Protein AF-A0A2E1IIQ2-F1 (afdb_monomer_lite)

pLDDT: mean 72.3, std 15.52, range [37.78, 93.25]

Foldseek 3Di:
DDDPPPDPPPVVVVVVVVVVVVVVVVVVVVVVVVVVVVVVVVPPPQKDKDKAQDDPDVVQVKDFPAWDADPVRDIITIIITGD

Radius of gyration: 28.36 Å; chains: 1; bounding box: 76×38×57 Å

Secondary structure (DSSP, 8-state):
----SSSSSHHHHHHHHHHHHHHHHHHHHHHHHHHHHHHHHTS-TTEEEEEESSPPPGGG--EEEEEEE-TTS-EEEEEEEE-

Structure (mmCIF, N/CA/C/O backbone):
data_AF-A0A2E1IIQ2-F1
#
_entry.id   AF-A0A2E1IIQ2-F1
#
loop_
_atom_site.group_PDB
_atom_site.id
_atom_site.type_symbol
_atom_site.label_atom_id
_atom_site.label_alt_id
_atom_site.label_comp_id
_atom_site.label_asym_id
_atom_site.label_entity_id
_atom_site.label_seq_id
_atom_site.pdbx_PDB_ins_code
_atom_site.Cartn_x
_atom_site.Cartn_y
_atom_site.Cartn_z
_atom_site.occupancy
_atom_site.B_iso_or_equiv
_atom_site.auth_seq_id
_atom_site.auth_comp_id
_atom_site.auth_asym_id
_atom_site.auth_atom_id
_atom_site.pdbx_PDB_model_num
ATOM 1 N N . MET A 1 1 ? -56.665 13.940 39.575 1.00 40.03 1 MET A N 1
ATOM 2 C CA . MET A 1 1 ? -56.309 13.136 38.380 1.00 40.03 1 MET A CA 1
ATOM 3 C C . MET A 1 1 ? -56.648 13.961 37.144 1.00 40.03 1 MET A C 1
ATOM 5 O O . MET A 1 1 ? -57.714 14.541 37.133 1.00 40.03 1 MET A O 1
ATOM 9 N N . ASN A 1 2 ? -55.857 14.087 36.086 1.00 37.78 2 ASN A N 1
ATOM 10 C CA . ASN A 1 2 ? -54.472 13.712 35.831 1.00 37.78 2 ASN A CA 1
ATOM 11 C C . ASN A 1 2 ? -54.088 14.361 34.484 1.00 37.78 2 ASN A C 1
ATOM 13 O O . ASN A 1 2 ? -54.747 14.125 33.478 1.00 37.78 2 ASN A O 1
ATOM 17 N N . ARG A 1 3 ? -53.043 15.195 34.508 1.00 40.50 3 ARG A N 1
ATOM 18 C CA . ARG A 1 3 ? -51.941 15.299 33.533 1.00 40.50 3 ARG A CA 1
ATOM 19 C C . ARG A 1 3 ? -52.257 14.921 32.069 1.00 40.50 3 ARG A C 1
ATOM 21 O O . AR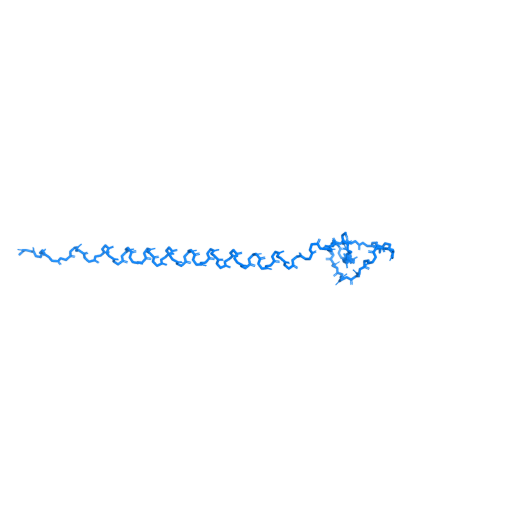G A 1 3 ? -51.968 13.808 31.650 1.00 40.50 3 ARG A O 1
ATOM 28 N N . ARG A 1 4 ? -52.707 15.888 31.259 1.00 46.94 4 ARG A N 1
ATOM 29 C CA . ARG A 1 4 ? -52.590 15.850 29.784 1.00 46.94 4 ARG A CA 1
ATOM 30 C C . ARG A 1 4 ? -51.565 16.872 29.270 1.00 46.94 4 ARG A C 1
ATOM 32 O O . ARG A 1 4 ? -51.948 17.816 28.596 1.00 46.94 4 ARG A O 1
ATOM 39 N N . CYS A 1 5 ? -50.279 16.711 29.591 1.00 42.94 5 CYS A N 1
ATOM 40 C CA . CYS A 1 5 ? -49.237 17.581 29.012 1.00 42.94 5 CYS A CA 1
ATOM 41 C C . CYS A 1 5 ? -47.876 16.918 28.718 1.00 42.94 5 CYS A C 1
ATOM 43 O O . CYS A 1 5 ? -46.969 17.636 28.318 1.00 42.94 5 CYS A O 1
ATOM 45 N N . PHE A 1 6 ? -47.669 15.602 28.888 1.00 42.91 6 PHE A N 1
ATOM 46 C CA . PHE A 1 6 ? -46.291 15.077 28.989 1.00 42.91 6 PHE A CA 1
ATOM 47 C C . PHE A 1 6 ? -45.873 13.921 28.065 1.00 42.91 6 PHE A C 1
ATOM 49 O O . PHE A 1 6 ? -44.870 13.281 28.351 1.00 42.91 6 PHE A O 1
ATOM 56 N N . ASP A 1 7 ? -46.538 13.703 26.925 1.00 44.34 7 ASP A N 1
ATOM 57 C CA . ASP A 1 7 ? -46.171 12.589 26.021 1.00 44.34 7 ASP A CA 1
ATOM 58 C C . ASP A 1 7 ? -45.664 12.999 24.623 1.00 44.34 7 ASP A C 1
ATOM 60 O O . ASP A 1 7 ? -45.283 12.142 23.829 1.00 44.34 7 ASP A O 1
ATOM 64 N N . PHE A 1 8 ? -45.572 14.296 24.299 1.00 43.28 8 PHE A N 1
ATOM 65 C CA . PHE A 1 8 ? -45.114 14.733 22.964 1.00 43.28 8 PHE A CA 1
ATOM 66 C C . PHE A 1 8 ? -43.582 14.902 22.838 1.00 43.28 8 PHE A C 1
ATOM 68 O O . PHE A 1 8 ? -43.030 14.877 21.739 1.00 43.28 8 PHE A O 1
ATOM 75 N N . PHE A 1 9 ? -42.856 15.024 23.955 1.00 43.38 9 PHE A N 1
ATOM 76 C CA . PHE A 1 9 ? -41.420 15.350 23.964 1.00 43.38 9 PHE A CA 1
ATOM 77 C C . PHE A 1 9 ? -40.399 14.200 23.756 1.00 43.38 9 PHE A C 1
ATOM 79 O O . PHE A 1 9 ? -39.283 14.504 23.318 1.00 43.38 9 PHE A O 1
ATOM 86 N N . PRO A 1 10 ? -40.673 12.899 24.012 1.00 47.69 10 PRO A N 1
ATOM 87 C CA . PRO A 1 10 ? -39.630 11.869 23.900 1.00 47.69 10 PRO A CA 1
ATOM 88 C C . PRO A 1 10 ? -39.365 11.400 22.456 1.00 47.69 10 PRO A C 1
ATOM 90 O O . PRO A 1 10 ? -38.298 10.854 22.173 1.00 47.69 10 PRO A O 1
ATOM 93 N N . ARG A 1 11 ? -40.287 11.635 21.510 1.00 45.06 11 ARG A N 1
ATOM 94 C CA . ARG A 1 11 ? -40.151 11.163 20.117 1.00 45.06 11 ARG A CA 1
ATOM 95 C C . ARG A 1 11 ? -39.163 11.995 19.289 1.00 45.06 11 ARG A C 1
ATOM 97 O O . ARG A 1 11 ? -38.465 11.448 18.443 1.00 45.06 11 ARG A O 1
ATOM 104 N N . ILE A 1 12 ? -39.045 13.290 19.586 1.00 51.31 12 ILE A N 1
ATOM 105 C CA . ILE A 1 12 ? -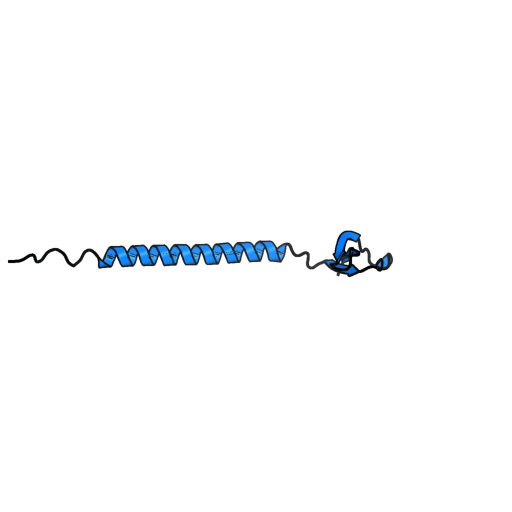38.188 14.242 18.855 1.00 51.31 12 ILE A CA 1
ATOM 106 C C . ILE A 1 12 ? -36.703 14.031 19.197 1.00 51.31 12 ILE A C 1
ATOM 108 O O . ILE A 1 12 ? -35.850 14.055 18.312 1.00 51.31 12 ILE A O 1
ATOM 112 N N . LYS A 1 13 ? -36.384 13.740 20.467 1.00 50.84 13 LYS A N 1
ATOM 113 C CA . LYS A 1 13 ? -35.003 13.466 20.908 1.00 50.84 13 LYS A CA 1
ATOM 114 C C . LYS A 1 13 ? -34.441 12.191 20.281 1.00 50.84 13 LYS A C 1
ATOM 116 O O . LYS A 1 13 ? -33.306 12.196 19.823 1.00 50.84 13 LYS A O 1
ATOM 121 N N . ASN A 1 14 ? -35.246 11.131 20.203 1.00 54.09 14 ASN A N 1
ATOM 122 C CA . ASN A 1 14 ? -34.845 9.870 19.576 1.00 54.09 14 ASN A CA 1
ATOM 123 C C . ASN A 1 14 ? -34.671 9.996 18.056 1.00 54.09 14 ASN A C 1
ATOM 125 O O . ASN A 1 14 ? -33.774 9.370 17.501 1.00 54.09 14 ASN A O 1
ATOM 129 N N . LEU A 1 15 ? -35.467 10.842 17.394 1.00 53.16 15 LEU A N 1
ATOM 130 C CA . LEU A 1 15 ? -35.317 11.128 15.966 1.00 53.16 15 LEU A CA 1
ATOM 131 C C . LEU A 1 15 ? -34.040 11.933 15.676 1.00 53.16 15 LEU A C 1
ATOM 133 O O . LEU A 1 15 ? -33.311 11.611 14.746 1.00 53.16 15 LEU A O 1
ATOM 137 N N . CYS A 1 16 ? -33.730 12.925 16.516 1.00 56.59 16 CYS A N 1
ATOM 138 C CA . CYS A 1 16 ? -32.522 13.743 16.401 1.00 56.59 16 CYS A CA 1
ATOM 139 C C . CYS A 1 16 ? -31.248 12.929 16.704 1.00 56.59 16 CYS A C 1
ATOM 141 O O . CYS A 1 16 ? -30.256 13.026 15.986 1.00 56.59 16 CYS A O 1
ATOM 143 N N . LEU A 1 17 ? -31.292 12.046 17.708 1.00 59.78 17 LEU A N 1
ATOM 144 C CA . LEU A 1 17 ? -30.182 11.150 18.050 1.00 59.78 17 LEU A CA 1
ATOM 145 C C . LEU A 1 17 ? -29.983 10.050 16.992 1.00 59.78 17 LEU A C 1
ATOM 147 O O . LEU A 1 17 ? -28.849 9.684 16.693 1.00 59.78 17 LEU A O 1
ATOM 151 N N . ALA A 1 18 ? -31.068 9.554 16.384 1.00 61.97 18 ALA A N 1
ATOM 152 C CA . ALA A 1 18 ? -31.009 8.648 15.238 1.00 61.97 18 ALA A CA 1
ATOM 153 C C . ALA A 1 18 ? -30.459 9.350 13.986 1.00 61.97 18 ALA A C 1
ATOM 155 O O . ALA A 1 18 ? -29.594 8.790 13.321 1.00 61.97 18 ALA A O 1
ATOM 156 N N . GLN A 1 19 ? -30.876 10.588 13.702 1.00 68.62 19 GLN A N 1
ATOM 157 C CA . GLN A 1 19 ? -30.305 11.385 12.614 1.00 68.62 19 GLN A CA 1
ATOM 158 C C . GLN A 1 19 ? -28.818 11.664 12.827 1.00 68.62 19 GLN A C 1
ATOM 160 O O . GLN A 1 19 ? -28.038 11.454 11.906 1.00 68.62 19 GLN A O 1
ATOM 165 N N . MET A 1 20 ? -28.393 12.060 14.030 1.00 74.50 20 MET A N 1
ATOM 166 C CA . MET A 1 20 ? -26.967 12.247 14.319 1.00 74.50 20 MET A CA 1
ATOM 167 C C . MET A 1 20 ? -26.178 10.951 14.139 1.00 74.50 20 MET A C 1
ATOM 169 O O . MET A 1 20 ? -25.094 10.976 13.567 1.00 74.50 20 MET A O 1
ATOM 173 N N . ARG A 1 21 ? -26.724 9.803 14.556 1.00 77.62 21 ARG A N 1
ATOM 174 C CA . ARG A 1 21 ? -26.087 8.496 14.331 1.00 77.62 21 ARG A CA 1
ATOM 175 C C . ARG A 1 21 ? -25.951 8.167 12.846 1.00 77.62 21 ARG A C 1
ATOM 177 O O . ARG A 1 21 ? -24.887 7.717 12.431 1.00 77.62 21 ARG A O 1
ATOM 184 N N . LEU A 1 22 ? -26.986 8.433 12.051 1.00 82.06 22 LEU A N 1
ATOM 185 C CA . LEU A 1 22 ? -26.945 8.240 10.601 1.00 82.06 22 LEU A CA 1
ATOM 186 C C . LEU A 1 22 ? -25.910 9.161 9.946 1.00 82.06 22 LEU A C 1
ATOM 188 O O . LEU A 1 22 ? -25.100 8.687 9.154 1.00 82.06 22 LEU A O 1
ATOM 192 N N . LEU A 1 23 ? -25.863 10.437 10.337 1.00 83.94 23 LEU A N 1
ATOM 193 C CA . LEU A 1 23 ? -24.873 11.397 9.839 1.00 83.94 23 LEU A CA 1
ATOM 194 C C . LEU A 1 23 ? -23.443 10.976 10.186 1.00 83.94 23 LEU A C 1
ATOM 196 O O . LEU A 1 23 ? -22.583 10.975 9.311 1.00 83.94 23 LEU A O 1
ATOM 200 N N . ILE A 1 24 ? -23.195 10.558 11.429 1.00 85.56 24 ILE A N 1
ATOM 201 C CA . ILE A 1 24 ? -21.878 10.067 11.852 1.00 85.56 24 ILE A CA 1
ATOM 202 C C . ILE A 1 24 ? -21.494 8.823 11.046 1.00 85.56 24 ILE A C 1
ATOM 204 O O . ILE A 1 24 ? -20.374 8.749 10.552 1.00 85.56 24 ILE A O 1
ATOM 208 N N . SER A 1 25 ? -22.414 7.870 10.861 1.00 85.25 25 SER A N 1
ATOM 209 C CA . SER A 1 25 ? -22.134 6.656 10.082 1.00 85.25 25 SER A CA 1
ATOM 210 C C . SER A 1 25 ? -21.831 6.955 8.610 1.00 85.25 25 SER A C 1
ATOM 212 O O . SER A 1 25 ? -20.891 6.392 8.052 1.00 85.25 25 SER A O 1
ATOM 214 N N . ALA A 1 26 ? -22.564 7.892 8.002 1.00 87.69 26 ALA A N 1
ATOM 215 C CA . ALA A 1 26 ? -22.344 8.317 6.626 1.00 87.69 26 ALA A CA 1
ATOM 216 C C . ALA A 1 26 ? -20.991 9.026 6.474 1.00 87.69 26 ALA A C 1
ATOM 218 O O . ALA A 1 26 ? -20.225 8.696 5.573 1.00 87.69 26 ALA A O 1
ATOM 219 N N . LEU A 1 27 ? -20.655 9.938 7.392 1.00 91.31 27 LEU A N 1
ATOM 220 C CA . LEU A 1 27 ? -19.355 10.611 7.412 1.00 91.31 27 LEU A CA 1
ATOM 221 C C . LEU A 1 27 ? -18.206 9.616 7.592 1.00 91.31 27 LEU A C 1
ATOM 223 O O . LEU A 1 27 ? -17.204 9.713 6.888 1.00 91.31 27 LEU A O 1
ATOM 227 N N . LEU A 1 28 ? -18.358 8.632 8.481 1.00 90.25 28 LEU A N 1
ATOM 228 C CA . LEU A 1 28 ? -17.341 7.606 8.713 1.00 90.25 28 LEU A CA 1
ATOM 229 C C . LEU A 1 28 ? -17.159 6.697 7.485 1.00 90.25 28 LEU A C 1
ATOM 231 O O . LEU A 1 28 ? -16.032 6.351 7.129 1.00 90.25 28 LEU A O 1
ATOM 235 N N . SER A 1 29 ? -18.248 6.351 6.794 1.00 93.25 29 SER A N 1
ATOM 236 C CA . SER A 1 29 ? -18.200 5.586 5.543 1.00 93.25 29 SER A CA 1
ATOM 237 C C . SER A 1 29 ? -17.505 6.363 4.420 1.00 93.25 29 SER A C 1
ATOM 239 O O . SER A 1 29 ? -16.652 5.807 3.734 1.00 93.25 29 SER A O 1
ATOM 241 N N . ILE A 1 30 ? -17.796 7.657 4.265 1.00 92.31 30 ILE A N 1
ATOM 242 C CA . ILE A 1 30 ? -17.126 8.505 3.268 1.00 92.31 30 ILE A CA 1
ATOM 243 C C . ILE A 1 30 ? -15.640 8.672 3.614 1.00 92.31 30 ILE A C 1
ATOM 245 O O . ILE A 1 30 ? -14.789 8.558 2.734 1.00 92.31 30 ILE A O 1
ATOM 249 N N . ALA A 1 31 ? -15.312 8.894 4.889 1.00 92.44 31 ALA A N 1
ATOM 250 C CA . ALA A 1 31 ? -13.933 9.057 5.342 1.00 92.44 31 ALA A CA 1
ATOM 251 C C . ALA A 1 31 ? -13.093 7.791 5.105 1.00 92.44 31 ALA A C 1
ATOM 253 O O . ALA A 1 31 ? -11.975 7.876 4.600 1.00 92.44 31 ALA A O 1
ATOM 254 N N . THR A 1 32 ? -13.641 6.615 5.422 1.00 91.12 32 THR A N 1
ATOM 255 C CA . THR A 1 32 ? -12.970 5.330 5.158 1.00 91.12 32 THR A CA 1
ATOM 256 C C . THR A 1 32 ? -12.800 5.077 3.664 1.00 91.12 32 THR A C 1
ATOM 258 O O . THR A 1 32 ? -11.723 4.661 3.244 1.00 91.12 32 THR A O 1
ATOM 261 N N . PHE A 1 33 ? -13.805 5.395 2.844 1.00 88.62 33 PHE A N 1
ATOM 262 C CA . PHE A 1 33 ? -13.707 5.267 1.391 1.00 88.62 33 PHE A CA 1
ATOM 263 C C . PHE A 1 33 ? -12.629 6.184 0.796 1.00 88.62 33 PHE A C 1
ATOM 265 O O . PHE A 1 33 ? -11.801 5.733 0.006 1.00 88.62 33 PHE A O 1
ATOM 272 N N . ALA A 1 34 ? -12.584 7.449 1.223 1.00 89.00 34 ALA A N 1
ATOM 273 C CA . ALA A 1 34 ? -11.554 8.396 0.805 1.00 89.00 34 ALA A CA 1
ATOM 274 C C . ALA A 1 34 ? -10.148 7.921 1.203 1.00 89.00 34 ALA A C 1
ATOM 276 O O . ALA A 1 34 ? -9.221 7.994 0.400 1.00 89.00 34 ALA A O 1
ATOM 277 N N . LEU A 1 35 ? -9.997 7.381 2.414 1.00 86.50 35 LEU A N 1
ATOM 278 C CA . LEU A 1 35 ? -8.724 6.856 2.904 1.00 86.50 35 LEU A CA 1
ATOM 279 C C . LEU A 1 35 ? -8.252 5.644 2.089 1.00 86.50 35 LEU A C 1
ATOM 281 O O . LEU A 1 35 ? -7.097 5.604 1.672 1.00 86.50 35 LEU A O 1
ATOM 285 N N . VAL A 1 36 ? -9.142 4.690 1.802 1.00 85.50 36 VAL A N 1
ATOM 286 C CA . VAL A 1 36 ? -8.823 3.533 0.948 1.00 85.50 36 VAL A CA 1
ATOM 287 C C . VAL A 1 36 ? -8.452 3.979 -0.461 1.00 85.50 36 VAL A C 1
ATOM 289 O O . VAL A 1 36 ? -7.489 3.466 -1.025 1.00 85.50 36 VAL A O 1
ATOM 292 N N . TRP A 1 37 ? -9.174 4.950 -1.021 1.00 83.06 37 TRP A N 1
ATOM 293 C CA . TRP A 1 37 ? -8.879 5.465 -2.353 1.00 83.06 37 TRP A CA 1
ATOM 294 C C . TRP A 1 37 ? -7.494 6.114 -2.419 1.00 83.06 37 TRP A C 1
ATOM 296 O O . TRP A 1 37 ? -6.717 5.785 -3.312 1.00 83.06 37 TRP A O 1
ATOM 306 N N . VAL A 1 38 ? -7.142 6.948 -1.433 1.00 80.88 38 VAL A N 1
ATOM 307 C CA . VAL A 1 38 ? -5.805 7.554 -1.327 1.00 80.88 38 VAL A CA 1
ATOM 308 C C . VAL A 1 38 ? -4.720 6.484 -1.199 1.00 80.88 38 VAL A C 1
ATOM 310 O O . VAL A 1 38 ? -3.701 6.567 -1.875 1.00 80.88 38 VAL A O 1
ATOM 313 N N . ILE A 1 39 ? -4.912 5.457 -0.373 1.00 78.50 39 ILE A N 1
ATOM 314 C CA . ILE A 1 39 ? -3.912 4.386 -0.230 1.00 78.50 39 ILE A CA 1
ATOM 315 C C . ILE A 1 39 ? -3.788 3.575 -1.530 1.00 78.50 39 ILE A C 1
ATOM 317 O O . ILE A 1 39 ? -2.677 3.257 -1.945 1.00 78.50 39 ILE A O 1
ATOM 321 N N . GLY A 1 40 ? -4.906 3.286 -2.199 1.00 64.44 40 GLY A N 1
ATOM 322 C CA . GLY A 1 40 ? -4.941 2.504 -3.434 1.00 64.44 40 GLY A CA 1
ATOM 323 C C . GLY A 1 40 ? -4.250 3.180 -4.620 1.00 64.44 40 GLY A C 1
ATOM 324 O O . GLY A 1 40 ? -3.562 2.500 -5.373 1.00 64.44 40 GLY A O 1
ATOM 325 N N . VAL A 1 41 ? -4.367 4.507 -4.769 1.00 60.72 41 VAL A N 1
ATOM 326 C CA . VAL A 1 41 ? -3.672 5.246 -5.847 1.00 60.72 41 VAL A CA 1
ATOM 327 C C . VAL A 1 41 ? -2.164 5.390 -5.617 1.00 60.72 41 VAL A C 1
ATOM 329 O O . VAL A 1 41 ? -1.434 5.651 -6.565 1.00 60.72 41 VAL A O 1
ATOM 332 N N . ASN A 1 42 ? -1.687 5.207 -4.381 1.00 56.81 42 ASN A N 1
ATOM 333 C CA . ASN A 1 42 ? -0.254 5.167 -4.073 1.00 56.81 42 ASN A CA 1
ATOM 334 C C . ASN A 1 42 ? 0.371 3.782 -4.322 1.00 56.81 42 ASN A C 1
ATOM 336 O O . ASN A 1 42 ? 1.581 3.621 -4.171 1.00 56.81 42 ASN A O 1
ATOM 340 N N . GLY A 1 43 ? -0.432 2.777 -4.691 1.00 56.84 43 GLY A N 1
ATOM 341 C CA . GLY A 1 43 ? 0.084 1.537 -5.252 1.00 56.84 43 GLY A CA 1
ATOM 342 C C . GLY A 1 43 ? 0.616 1.830 -6.646 1.00 56.84 43 GLY A C 1
ATOM 343 O O . GLY A 1 43 ? -0.168 2.001 -7.575 1.00 56.84 43 GLY A O 1
ATOM 344 N N . ASP A 1 44 ? 1.935 1.946 -6.769 1.00 58.00 44 ASP A N 1
ATOM 345 C CA . ASP A 1 44 ? 2.622 2.251 -8.018 1.00 58.00 44 ASP A CA 1
ATOM 346 C C . ASP A 1 44 ? 2.331 1.162 -9.064 1.00 58.00 44 ASP A C 1
ATOM 348 O O . ASP A 1 44 ? 2.992 0.130 -9.129 1.00 58.00 44 ASP A O 1
ATOM 352 N N . GLY A 1 45 ? 1.287 1.372 -9.871 1.00 58.03 45 GLY A N 1
ATOM 353 C CA . GLY A 1 45 ? 0.854 0.448 -10.923 1.00 58.03 45 GLY A CA 1
ATOM 354 C C . GLY A 1 45 ? 1.869 0.295 -12.059 1.00 58.03 45 GLY A C 1
ATOM 355 O O . GLY A 1 45 ? 1.628 -0.470 -12.988 1.00 58.03 45 GLY A O 1
ATOM 356 N N . SER A 1 46 ? 2.987 1.022 -11.989 1.00 63.81 46 SER A N 1
ATOM 357 C CA . SER A 1 46 ? 4.117 0.908 -12.901 1.00 63.81 46 SER A CA 1
ATOM 358 C C . SER A 1 46 ? 5.171 -0.089 -12.424 1.00 63.81 46 SER A C 1
ATOM 360 O O . SER A 1 46 ? 6.103 -0.332 -13.185 1.00 63.81 46 SER A O 1
ATOM 362 N N . TYR A 1 47 ? 5.079 -0.638 -11.206 1.00 68.50 47 TYR A N 1
ATOM 363 C CA . TYR A 1 47 ? 6.090 -1.551 -10.675 1.00 68.50 47 TYR A CA 1
ATOM 364 C C . TYR A 1 47 ? 5.478 -2.829 -10.103 1.00 68.50 47 TYR A C 1
ATOM 366 O O . TYR A 1 47 ? 4.487 -2.825 -9.377 1.00 68.50 47 TYR A O 1
ATOM 374 N N . THR A 1 48 ? 6.108 -3.953 -10.423 1.00 73.50 48 THR A N 1
ATOM 375 C CA . THR A 1 48 ? 5.783 -5.276 -9.903 1.00 73.50 48 THR A CA 1
ATOM 376 C C . THR A 1 48 ? 6.795 -5.669 -8.831 1.00 73.50 48 THR A C 1
ATOM 378 O O . THR A 1 48 ? 8.010 -5.557 -9.014 1.00 73.50 48 THR A O 1
A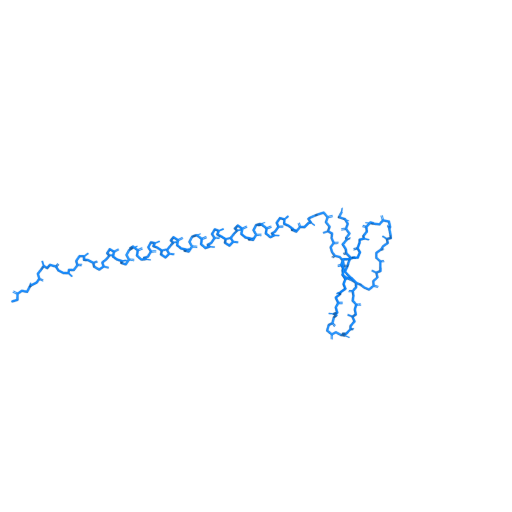TOM 381 N N . THR A 1 49 ? 6.287 -6.117 -7.682 1.00 77.25 49 THR A N 1
ATOM 382 C CA . THR A 1 49 ? 7.121 -6.567 -6.564 1.00 77.25 49 THR A CA 1
ATOM 383 C C . THR A 1 49 ? 7.372 -8.064 -6.677 1.00 77.25 49 THR A C 1
ATOM 385 O O . THR A 1 49 ? 6.445 -8.871 -6.588 1.00 77.25 49 THR A O 1
ATOM 388 N N . HIS A 1 50 ? 8.636 -8.448 -6.814 1.00 76.81 50 HIS A N 1
ATOM 389 C CA . HIS A 1 50 ? 9.083 -9.833 -6.835 1.00 76.81 50 HIS A CA 1
ATOM 390 C C . HIS A 1 50 ? 9.850 -10.155 -5.555 1.00 76.81 50 HIS A C 1
ATOM 392 O O . HIS A 1 50 ? 10.838 -9.502 -5.223 1.00 76.81 50 HIS A O 1
ATOM 398 N N . ILE A 1 51 ? 9.412 -11.194 -4.844 1.00 81.44 51 ILE A N 1
ATOM 399 C CA . ILE A 1 51 ? 10.074 -11.684 -3.633 1.00 81.44 51 ILE A CA 1
ATOM 400 C C . ILE A 1 51 ? 10.724 -13.023 -3.958 1.00 81.44 51 ILE A C 1
ATOM 402 O O . ILE A 1 51 ? 10.053 -13.955 -4.406 1.00 81.44 51 ILE A O 1
ATOM 406 N N . GLY A 1 52 ? 12.030 -13.140 -3.736 1.00 79.62 52 GLY A N 1
ATOM 407 C CA . GLY A 1 52 ? 12.738 -14.382 -4.017 1.00 79.62 52 GLY A CA 1
ATOM 408 C C . GLY A 1 52 ? 14.216 -14.348 -3.659 1.00 79.62 52 GLY A C 1
ATOM 409 O O . GLY A 1 52 ? 14.778 -13.329 -3.276 1.00 79.62 52 GLY A O 1
ATOM 410 N N . SER A 1 53 ? 14.869 -15.502 -3.792 1.00 71.81 53 SER A N 1
ATOM 411 C CA . SER A 1 53 ? 16.312 -15.634 -3.557 1.00 71.81 53 SER A CA 1
ATOM 412 C C . SER A 1 53 ? 17.157 -15.397 -4.813 1.00 71.81 53 SER A C 1
ATOM 414 O O . SER A 1 53 ? 18.381 -15.436 -4.738 1.00 71.81 53 SER A O 1
ATOM 416 N N . ARG A 1 54 ? 16.527 -15.237 -5.985 1.00 73.25 54 ARG A N 1
ATOM 417 C CA . ARG A 1 54 ? 17.218 -15.026 -7.264 1.00 73.25 54 ARG A CA 1
ATOM 418 C C . ARG A 1 54 ? 17.204 -13.545 -7.616 1.00 73.25 54 ARG A C 1
ATOM 420 O O . ARG A 1 54 ? 16.153 -12.917 -7.567 1.00 73.25 54 ARG A O 1
ATOM 427 N N . VAL A 1 55 ? 18.368 -13.029 -7.999 1.00 74.88 55 VAL A N 1
ATOM 428 C CA . VAL A 1 55 ? 18.511 -11.665 -8.516 1.00 74.88 55 VAL A CA 1
ATOM 429 C C . VAL A 1 55 ? 17.865 -11.612 -9.909 1.00 74.88 55 VAL A C 1
ATOM 431 O O . VAL A 1 55 ? 18.218 -12.445 -10.752 1.00 74.88 55 VAL A O 1
ATOM 434 N N . PRO A 1 56 ? 16.913 -10.697 -10.167 1.00 71.38 56 PRO A N 1
ATOM 435 C CA . PRO A 1 56 ? 16.338 -10.525 -11.497 1.00 71.38 56 PRO A CA 1
ATOM 436 C C . PRO A 1 56 ? 17.414 -10.069 -12.501 1.00 71.38 56 PRO A C 1
ATOM 438 O O . PRO A 1 56 ? 18.392 -9.427 -12.112 1.00 71.38 56 PRO A O 1
ATOM 441 N N . PRO A 1 57 ? 17.279 -10.409 -13.796 1.00 75.62 57 PRO A N 1
ATOM 442 C CA . PRO A 1 57 ? 18.275 -10.050 -14.801 1.00 75.62 57 PRO A CA 1
ATOM 443 C C . PRO A 1 57 ? 18.411 -8.524 -14.923 1.00 75.62 57 PRO A C 1
ATOM 445 O O . PRO A 1 57 ? 17.419 -7.798 -14.971 1.00 75.62 57 PRO A O 1
ATOM 448 N N . SER A 1 58 ? 19.652 -8.037 -15.021 1.00 71.25 58 SER A N 1
ATOM 449 C CA . SER A 1 58 ? 19.995 -6.603 -15.011 1.00 71.25 58 SER A CA 1
ATOM 450 C C . SER A 1 58 ? 19.387 -5.790 -16.162 1.00 71.25 58 SER A C 1
ATOM 452 O O . SER 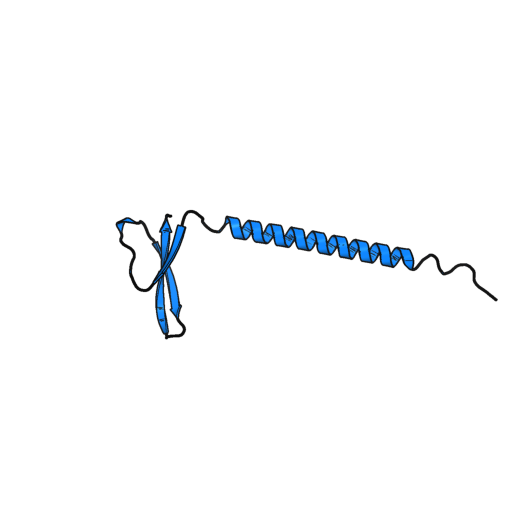A 1 58 ? 19.302 -4.570 -16.066 1.00 71.25 58 SER A O 1
ATOM 454 N N . GLY A 1 59 ? 18.927 -6.450 -17.230 1.00 68.88 59 GLY A N 1
ATOM 455 C CA . GLY A 1 59 ? 18.257 -5.815 -18.369 1.00 68.88 59 GLY A CA 1
ATOM 456 C C . GLY A 1 59 ? 16.814 -5.365 -18.110 1.00 68.88 59 GLY A C 1
ATOM 457 O O . GLY A 1 59 ? 16.252 -4.685 -18.960 1.00 68.88 59 GLY A O 1
ATOM 458 N N . LEU A 1 60 ? 16.217 -5.724 -16.966 1.00 70.94 60 LEU A N 1
ATOM 459 C CA . LEU A 1 60 ? 14.833 -5.367 -16.611 1.00 70.94 60 LEU A CA 1
ATOM 460 C C . LEU A 1 60 ? 14.724 -4.113 -15.726 1.00 70.94 60 LEU A C 1
ATOM 462 O O . LEU A 1 60 ? 13.625 -3.743 -15.334 1.00 70.94 60 LEU A O 1
ATOM 466 N N . GLY A 1 61 ? 15.841 -3.464 -15.376 1.00 75.75 61 GLY A N 1
ATOM 467 C CA . GLY A 1 61 ? 15.818 -2.232 -14.572 1.00 75.75 61 GLY A CA 1
ATOM 468 C C . GLY A 1 61 ? 15.292 -2.406 -13.141 1.00 75.75 61 GLY A C 1
ATOM 469 O O . GLY A 1 61 ? 14.900 -1.431 -12.508 1.00 75.75 61 GLY A O 1
ATOM 470 N N . CYS A 1 62 ? 15.268 -3.637 -12.625 1.00 80.50 62 CYS A N 1
ATOM 471 C CA . CYS A 1 62 ? 14.778 -3.937 -11.286 1.00 80.50 62 CYS A CA 1
ATOM 472 C C . CYS A 1 62 ? 15.704 -3.383 -10.197 1.00 80.50 62 CYS A C 1
ATOM 474 O O . CYS A 1 62 ? 16.919 -3.602 -10.233 1.00 80.50 62 CYS A O 1
ATOM 476 N N . ILE A 1 63 ? 15.118 -2.754 -9.180 1.00 83.44 63 ILE A N 1
ATOM 477 C CA . ILE A 1 63 ? 15.827 -2.266 -7.993 1.00 83.44 63 ILE A CA 1
ATOM 478 C C . ILE A 1 63 ? 15.518 -3.152 -6.788 1.00 83.44 63 ILE A C 1
ATOM 480 O O . ILE A 1 63 ? 14.388 -3.598 -6.605 1.00 83.44 63 ILE A O 1
ATOM 484 N N . GLN A 1 64 ? 16.516 -3.419 -5.947 1.00 83.56 64 GLN A N 1
ATOM 485 C CA . GLN A 1 64 ? 16.269 -4.083 -4.669 1.00 83.56 64 GLN A CA 1
ATOM 486 C C . GLN A 1 64 ? 15.695 -3.066 -3.681 1.00 83.56 64 GLN A C 1
ATOM 488 O O . GLN A 1 64 ? 16.341 -2.068 -3.371 1.00 83.56 64 GLN A O 1
ATOM 493 N N . THR A 1 65 ? 14.489 -3.322 -3.186 1.00 84.88 65 THR A N 1
ATOM 494 C CA . THR A 1 65 ? 13.768 -2.424 -2.271 1.00 84.88 65 THR A CA 1
ATOM 495 C C . THR A 1 65 ? 13.830 -2.914 -0.824 1.00 84.88 65 THR A C 1
ATOM 497 O O . THR A 1 65 ? 13.614 -2.131 0.097 1.00 84.88 65 THR A O 1
ATOM 500 N N . GLY A 1 66 ? 14.171 -4.186 -0.593 1.00 84.94 66 GLY A N 1
ATOM 501 C CA . GLY A 1 66 ? 14.342 -4.700 0.763 1.00 84.94 66 GLY A CA 1
ATOM 502 C C . GLY A 1 6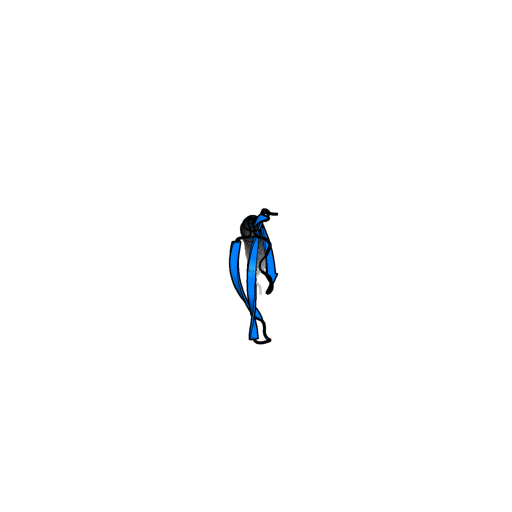6 ? 14.711 -6.177 0.850 1.00 84.94 66 GLY A C 1
ATOM 503 O O . GLY A 1 66 ? 15.100 -6.810 -0.135 1.00 84.94 66 GLY A O 1
ATOM 504 N N . GLU A 1 67 ? 14.569 -6.716 2.057 1.00 87.50 67 GLU A N 1
ATOM 505 C CA . GLU A 1 67 ? 14.795 -8.118 2.404 1.00 87.50 67 GLU A CA 1
ATOM 506 C C . GLU A 1 67 ? 13.730 -8.548 3.425 1.00 87.50 67 GLU A C 1
ATOM 508 O O . GLU A 1 67 ? 13.448 -7.819 4.378 1.00 87.50 67 GLU A O 1
ATOM 513 N N . VAL A 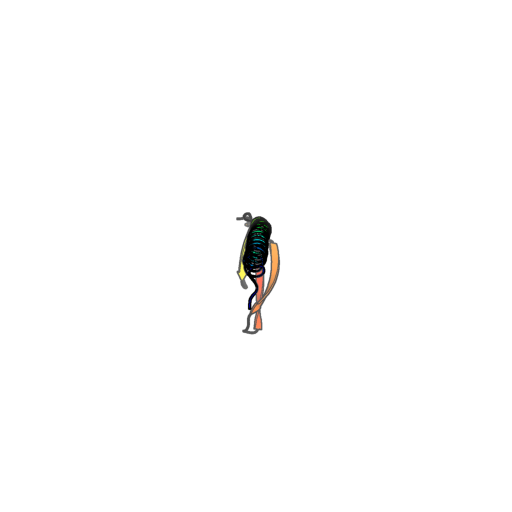1 68 ? 13.119 -9.715 3.225 1.00 85.31 68 VAL A N 1
ATOM 514 C CA . VAL A 1 68 ? 12.128 -10.303 4.133 1.00 85.31 68 VAL A CA 1
ATOM 515 C C . VAL A 1 68 ? 12.651 -11.628 4.676 1.00 85.31 68 VAL A C 1
ATOM 517 O O . VAL A 1 68 ? 13.197 -12.446 3.935 1.00 85.31 68 VAL A O 1
ATOM 520 N N . LYS A 1 69 ? 12.489 -11.853 5.981 1.00 85.94 69 LYS A N 1
ATOM 521 C CA . LYS A 1 69 ? 12.784 -13.145 6.606 1.00 85.94 69 LYS A CA 1
ATOM 522 C C . LYS A 1 69 ? 11.520 -13.989 6.638 1.00 85.94 69 LYS A C 1
ATOM 524 O O . LYS A 1 69 ? 10.483 -13.537 7.107 1.00 85.94 69 LYS A O 1
ATOM 529 N N . THR A 1 70 ? 11.630 -15.205 6.129 1.00 80.94 70 THR A N 1
ATOM 530 C CA . THR A 1 70 ? 10.586 -16.229 6.226 1.00 80.94 70 THR A CA 1
ATOM 531 C C . THR A 1 70 ? 10.601 -16.882 7.607 1.00 80.94 70 THR A C 1
ATOM 533 O O . THR A 1 70 ? 11.629 -16.859 8.291 1.00 80.94 70 THR A O 1
ATOM 536 N N . ASP A 1 71 ? 9.492 -17.509 8.002 1.00 83.50 71 ASP A N 1
ATOM 537 C CA . ASP A 1 71 ? 9.376 -18.271 9.257 1.00 83.50 71 ASP A CA 1
ATOM 538 C C . ASP A 1 71 ? 10.386 -19.429 9.356 1.00 83.50 71 ASP A C 1
ATOM 540 O O . ASP A 1 71 ? 10.769 -19.848 10.445 1.00 83.50 71 ASP A O 1
ATOM 544 N N . GLU A 1 72 ? 10.890 -19.896 8.212 1.00 83.81 72 GLU A N 1
ATOM 545 C CA . GLU A 1 72 ? 11.955 -20.899 8.096 1.00 83.81 72 GLU A CA 1
ATOM 546 C C . GLU A 1 72 ? 13.363 -20.318 8.355 1.00 83.81 72 GLU A C 1
ATOM 548 O O . GLU A 1 72 ? 14.370 -21.010 8.210 1.00 83.81 72 GLU A O 1
ATOM 553 N N . GLY A 1 73 ? 13.466 -19.030 8.701 1.00 83.44 73 GLY A N 1
ATOM 554 C CA . GLY A 1 73 ? 14.728 -18.329 8.950 1.00 83.44 73 GLY A CA 1
ATOM 555 C C . GLY A 1 73 ? 15.489 -17.925 7.683 1.00 83.44 73 GLY A C 1
ATOM 556 O O . GLY A 1 73 ? 16.582 -17.362 7.776 1.00 83.44 73 GLY A O 1
ATOM 557 N N . LYS A 1 74 ? 14.928 -18.175 6.494 1.00 81.56 74 LYS A N 1
ATOM 558 C CA . LYS A 1 74 ? 15.541 -17.824 5.209 1.00 81.56 74 LYS A CA 1
ATOM 559 C C . LYS A 1 74 ? 15.258 -16.368 4.855 1.00 81.56 74 LYS A C 1
ATOM 561 O O . LYS A 1 74 ? 14.100 -15.946 4.876 1.00 81.56 74 LYS A O 1
ATOM 566 N N . SER A 1 75 ? 16.299 -15.628 4.485 1.00 83.94 75 SER A N 1
ATOM 567 C CA . SER A 1 75 ? 16.172 -14.295 3.904 1.00 83.94 75 SER A CA 1
ATOM 568 C C . SER A 1 75 ? 15.862 -14.356 2.409 1.00 83.94 75 SER A C 1
ATOM 570 O O . SER A 1 75 ? 16.464 -15.120 1.649 1.00 83.94 75 SER A O 1
ATOM 572 N N . LEU A 1 76 ? 14.895 -13.550 1.986 1.00 83.94 76 LEU A N 1
ATOM 573 C CA . LEU A 1 76 ? 14.500 -13.359 0.597 1.00 83.94 76 LEU A CA 1
ATOM 574 C C . LEU A 1 76 ? 14.627 -11.880 0.255 1.00 83.94 76 LEU A C 1
ATOM 576 O O . LEU A 1 76 ? 14.199 -11.025 1.024 1.00 83.94 76 LEU A O 1
ATOM 580 N N . ASN A 1 77 ? 15.164 -11.578 -0.918 1.00 85.31 77 ASN A N 1
ATOM 581 C CA . ASN A 1 77 ? 15.275 -10.207 -1.385 1.00 85.31 77 ASN A CA 1
ATOM 582 C C . ASN A 1 77 ? 13.957 -9.779 -2.036 1.00 85.31 77 ASN A C 1
ATOM 584 O O . ASN A 1 77 ? 13.296 -10.567 -2.720 1.00 85.31 77 ASN A O 1
ATOM 588 N N . VAL A 1 78 ? 13.589 -8.521 -1.815 1.00 84.94 78 VAL A N 1
ATOM 589 C CA . VAL A 1 78 ? 12.425 -7.876 -2.420 1.00 84.94 78 VAL A CA 1
ATOM 590 C C . VAL A 1 78 ? 12.925 -6.959 -3.525 1.00 84.94 78 VAL A C 1
ATOM 592 O O . VAL A 1 78 ? 13.683 -6.022 -3.260 1.00 84.94 78 VAL A O 1
ATOM 595 N N . TYR A 1 79 ? 12.508 -7.235 -4.754 1.00 84.81 79 TYR A N 1
ATOM 596 C CA . TYR A 1 79 ? 12.834 -6.441 -5.931 1.00 84.81 79 TYR A CA 1
ATOM 597 C C . TYR A 1 79 ? 11.580 -5.762 -6.470 1.00 84.81 79 TYR A C 1
ATOM 599 O O . TYR A 1 79 ? 10.547 -6.414 -6.611 1.00 84.81 79 TYR A O 1
ATOM 607 N N . SER A 1 80 ? 11.693 -4.485 -6.816 1.00 82.50 80 SER A N 1
ATOM 608 C CA . SER A 1 80 ? 10.681 -3.747 -7.570 1.00 82.50 80 SER A CA 1
ATOM 609 C C . SER A 1 80 ? 11.167 -3.574 -9.003 1.00 82.50 80 SER A C 1
ATOM 611 O O . SER A 1 80 ? 12.222 -2.981 -9.241 1.00 82.50 80 SER A O 1
ATOM 613 N N . CYS A 1 81 ? 10.413 -4.116 -9.952 1.00 81.00 81 CYS A N 1
ATOM 614 C CA . CYS A 1 81 ? 10.702 -4.045 -11.381 1.00 81.00 81 CYS A CA 1
ATOM 615 C C . CYS A 1 81 ? 9.641 -3.191 -12.077 1.00 81.00 81 CYS A C 1
ATOM 617 O O . CYS A 1 81 ? 8.471 -3.349 -11.738 1.00 81.00 81 CYS A O 1
ATOM 619 N N . PRO A 1 82 ? 9.996 -2.325 -13.039 1.00 78.88 82 PRO A N 1
ATOM 620 C CA . PRO A 1 82 ? 8.995 -1.676 -13.877 1.00 78.88 82 PRO A CA 1
ATOM 621 C C . PRO A 1 82 ? 8.169 -2.737 -14.633 1.00 78.88 82 PRO A C 1
ATOM 623 O O . PRO A 1 82 ? 8.719 -3.756 -15.056 1.00 78.88 82 PRO A O 1
ATOM 626 N N . ALA A 1 83 ? 6.855 -2.524 -14.719 1.00 66.38 83 ALA A N 1
ATOM 627 C CA . ALA A 1 83 ? 5.885 -3.404 -15.375 1.00 66.38 83 ALA A CA 1
ATOM 628 C C . ALA A 1 83 ? 5.953 -3.325 -16.908 1.00 66.38 83 ALA A C 1
ATOM 630 O O . ALA A 1 83 ? 6.239 -2.226 -17.439 1.00 66.38 83 ALA A O 1
#

Sequence (83 aa):
MNRRCFDFFPRIKNLCLAQMRLLISALLSIATFALVWVIGVNGDGSYTTHIGSRVPPSGLGCIQTGEVKTDEGKSLNVYSCPA